Protein AF-A0A968A2Z1-F1 (afdb_monomer)

Sequence (159 aa):
GLEYVRMDGEATGFSGGLYPGGSNEPPQKHLNTGLDLAQHIIPLDRDGNPDPQNGQIGLLSLGMSNTAIEFGAFTQLAMEDPQVNSQILFINGALSGATSDRWLNPDSEAWSRLANTVGPSGLQVQVAWVKLTQVQGGDFPQKAQSLQADLVTIVQHLK

Mean predicted aligned error: 3.93 Å

Structure (mmCIF, N/CA/C/O backbone):
data_AF-A0A968A2Z1-F1
#
_entry.id   AF-A0A968A2Z1-F1
#
loop_
_atom_site.group_PDB
_atom_site.id
_atom_site.type_symbol
_atom_site.label_atom_id
_atom_site.label_alt_id
_atom_site.label_comp_id
_atom_site.label_asym_id
_atom_site.label_entity_id
_atom_site.label_seq_id
_atom_site.pdbx_PDB_ins_code
_atom_site.Cartn_x
_atom_site.Cartn_y
_atom_site.Cartn_z
_atom_site.occupancy
_atom_site.B_iso_or_equiv
_atom_site.auth_seq_id
_atom_site.auth_comp_id
_atom_site.auth_asym_id
_atom_site.auth_atom_id
_atom_site.pdbx_PDB_model_num
ATOM 1 N N . GLY A 1 1 ? -4.654 9.131 -26.107 1.00 61.53 1 GLY A N 1
ATOM 2 C CA . GLY A 1 1 ? -3.514 10.064 -25.969 1.00 61.53 1 GLY A CA 1
ATOM 3 C C . GLY A 1 1 ? -2.594 9.964 -27.172 1.00 61.53 1 GLY A C 1
ATOM 4 O O . GLY A 1 1 ? -2.821 9.101 -28.008 1.00 61.53 1 GLY A O 1
ATOM 5 N N . LEU A 1 2 ? -1.578 10.829 -27.267 1.00 77.19 2 LEU A N 1
ATOM 6 C CA . LEU A 1 2 ? -0.454 10.598 -28.184 1.00 77.19 2 LEU A CA 1
ATOM 7 C C . LEU A 1 2 ? 0.314 9.345 -27.737 1.00 77.19 2 LEU A C 1
ATOM 9 O O . LEU A 1 2 ? 0.336 9.019 -26.544 1.00 77.19 2 LEU A O 1
ATOM 13 N N . GLU A 1 3 ? 0.913 8.643 -28.695 1.00 86.12 3 GLU A N 1
ATOM 14 C CA . GLU A 1 3 ? 1.823 7.541 -28.403 1.00 86.12 3 GLU A CA 1
ATOM 15 C C . GLU A 1 3 ? 3.008 8.049 -27.571 1.00 86.12 3 GLU A C 1
ATOM 17 O O . GLU A 1 3 ? 3.556 9.123 -27.830 1.00 86.12 3 GLU A O 1
ATOM 22 N N . TYR A 1 4 ? 3.399 7.277 -26.560 1.00 84.56 4 TYR A N 1
ATOM 23 C CA . TYR A 1 4 ? 4.642 7.501 -25.847 1.00 84.56 4 TYR A CA 1
ATOM 24 C C . TYR A 1 4 ? 5.806 7.055 -26.735 1.00 84.56 4 TYR A C 1
ATOM 26 O O . TYR A 1 4 ? 5.925 5.879 -27.080 1.00 84.56 4 TYR A O 1
ATOM 34 N N . VAL A 1 5 ? 6.663 8.003 -27.095 1.00 87.19 5 VAL A N 1
ATOM 35 C CA . VAL A 1 5 ? 7.902 7.757 -27.836 1.00 87.19 5 VAL A CA 1
ATOM 36 C C . VAL A 1 5 ? 9.054 7.852 -26.845 1.00 87.19 5 VAL A C 1
ATOM 38 O O . VAL A 1 5 ? 9.114 8.790 -26.042 1.00 87.19 5 VAL A O 1
ATOM 41 N N . ARG A 1 6 ? 9.956 6.869 -26.871 1.00 86.25 6 ARG A N 1
ATOM 42 C CA . ARG A 1 6 ? 11.158 6.881 -26.034 1.00 86.25 6 ARG A CA 1
ATOM 43 C C . ARG A 1 6 ? 12.061 8.064 -26.389 1.00 86.25 6 ARG A C 1
ATOM 45 O O . ARG A 1 6 ? 11.986 8.632 -27.476 1.00 86.25 6 ARG A O 1
ATOM 52 N N . MET A 1 7 ? 12.971 8.411 -25.478 1.00 86.81 7 MET A N 1
ATOM 53 C CA . MET A 1 7 ? 13.930 9.504 -25.702 1.00 86.81 7 MET A CA 1
ATOM 54 C C . MET A 1 7 ? 14.894 9.257 -26.875 1.00 86.81 7 MET A C 1
ATOM 56 O O . MET A 1 7 ? 15.438 10.215 -27.412 1.00 86.81 7 MET A O 1
ATOM 60 N N . ASP A 1 8 ? 15.092 8.006 -27.291 1.00 90.00 8 ASP A N 1
ATOM 61 C CA . ASP A 1 8 ? 15.870 7.630 -28.480 1.00 90.00 8 ASP A CA 1
ATOM 62 C C . ASP A 1 8 ? 15.052 7.636 -29.785 1.00 90.00 8 ASP A C 1
ATOM 64 O O . ASP A 1 8 ? 15.590 7.334 -30.849 1.00 90.00 8 ASP A O 1
ATOM 68 N N . GLY A 1 9 ? 13.776 8.028 -29.729 1.00 87.38 9 GLY A N 1
ATOM 69 C CA . GLY A 1 9 ? 12.897 8.148 -30.891 1.00 87.38 9 GLY A CA 1
ATOM 70 C C . GLY A 1 9 ? 12.144 6.868 -31.252 1.00 87.38 9 GLY A C 1
ATOM 71 O O . GLY A 1 9 ? 11.353 6.890 -32.195 1.00 87.38 9 GLY A O 1
ATOM 72 N N . GLU A 1 10 ? 12.339 5.770 -30.516 1.00 87.94 10 GLU A N 1
ATOM 73 C CA . GLU A 1 10 ? 11.608 4.531 -30.771 1.00 87.94 10 GLU A CA 1
ATOM 74 C C . GLU A 1 10 ? 10.156 4.610 -30.274 1.00 87.94 10 GLU A C 1
ATOM 76 O O . GLU A 1 10 ? 9.864 4.959 -29.123 1.00 87.94 10 GLU A O 1
ATOM 81 N N . ALA A 1 11 ? 9.232 4.267 -31.174 1.00 88.44 11 ALA A N 1
ATOM 82 C CA . ALA A 1 11 ? 7.812 4.103 -30.894 1.00 88.44 11 ALA A CA 1
ATOM 83 C C . ALA A 1 11 ? 7.597 2.903 -29.961 1.00 88.44 11 ALA A C 1
A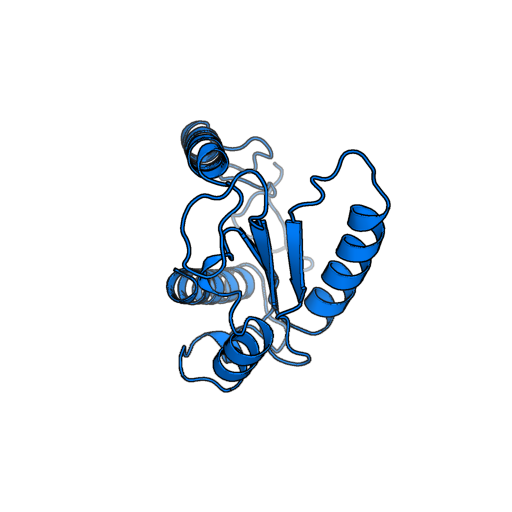TOM 85 O O . ALA A 1 11 ? 8.200 1.845 -30.144 1.00 88.44 11 ALA A O 1
ATOM 86 N N . THR A 1 12 ? 6.741 3.055 -28.953 1.00 88.00 12 THR A N 1
ATOM 87 C CA . THR A 1 12 ? 6.559 2.011 -27.933 1.00 88.00 12 THR A CA 1
ATOM 88 C C . THR A 1 12 ? 5.314 1.162 -28.154 1.00 88.00 12 THR A C 1
ATOM 90 O O . THR A 1 12 ? 5.203 0.079 -27.585 1.00 88.00 12 THR A O 1
ATOM 93 N N . GLY A 1 13 ? 4.366 1.638 -28.963 1.00 88.12 13 GLY A N 1
ATOM 94 C CA . GLY A 1 13 ? 3.037 1.059 -29.129 1.00 88.12 13 GLY A CA 1
ATOM 95 C C . GLY A 1 13 ? 2.077 1.366 -27.975 1.00 88.12 13 GLY A C 1
ATOM 96 O O . GLY A 1 13 ? 0.932 0.915 -28.002 1.00 88.12 13 GLY A O 1
ATOM 97 N N . PHE A 1 14 ? 2.501 2.135 -26.965 1.00 87.75 14 PHE A N 1
ATOM 98 C CA . PHE A 1 14 ? 1.670 2.497 -25.817 1.00 87.75 14 PHE A CA 1
ATOM 99 C C . PHE A 1 14 ? 1.268 3.965 -25.878 1.00 87.75 14 PHE A C 1
ATOM 101 O O . PHE A 1 14 ? 2.083 4.849 -26.118 1.00 87.75 14 PHE A O 1
ATOM 108 N N . SER A 1 15 ? -0.005 4.239 -25.610 1.00 88.88 15 SER A N 1
ATOM 109 C CA . SER A 1 15 ? -0.499 5.600 -25.395 1.00 88.88 15 SER A CA 1
ATOM 110 C C . SER A 1 15 ? -0.536 5.907 -23.904 1.00 88.88 15 SER A C 1
ATOM 112 O O . SER A 1 15 ? -0.959 5.064 -23.114 1.00 88.88 15 SER A O 1
ATOM 114 N N . GLY A 1 16 ? -0.138 7.121 -23.523 1.00 86.31 16 GLY A N 1
ATOM 115 C CA . GLY A 1 16 ? -0.274 7.581 -22.140 1.00 86.31 16 GLY A CA 1
ATOM 116 C C . GLY A 1 16 ? -1.740 7.685 -21.702 1.00 86.31 16 GLY A C 1
ATOM 117 O O . GLY A 1 16 ? -2.626 7.890 -22.533 1.00 86.31 16 GLY A O 1
ATOM 118 N N . GLY A 1 17 ? -1.974 7.565 -20.397 1.00 89.94 17 GLY A N 1
ATOM 119 C CA . GLY A 1 17 ? -3.287 7.583 -19.749 1.00 89.94 17 GLY A CA 1
ATOM 120 C C . GLY A 1 17 ? -3.314 6.618 -18.562 1.00 89.94 17 GLY A C 1
ATOM 121 O O . GLY A 1 17 ? -2.486 5.711 -18.492 1.00 89.94 17 GLY A O 1
ATOM 122 N N . LEU A 1 18 ? -4.241 6.812 -17.624 1.00 90.50 18 LEU A N 1
ATOM 123 C CA . LEU A 1 18 ? -4.400 5.924 -16.461 1.00 90.50 18 LEU A CA 1
ATOM 124 C C . LEU A 1 18 ? -5.092 4.593 -16.807 1.00 90.50 18 LEU A C 1
ATOM 126 O O . LEU A 1 18 ? -4.959 3.619 -16.069 1.00 90.50 18 LEU A O 1
ATOM 130 N N . TYR A 1 19 ? -5.813 4.540 -17.930 1.00 91.62 19 TYR A N 1
ATOM 131 C CA . TYR A 1 19 ? -6.639 3.404 -18.341 1.00 91.62 19 TYR A CA 1
ATOM 132 C C . TYR A 1 19 ? -6.421 3.022 -19.819 1.00 91.62 19 TYR A C 1
ATOM 134 O O . TYR A 1 19 ? -5.887 3.822 -20.600 1.00 91.62 19 TYR A O 1
ATOM 142 N N . PRO A 1 20 ? -6.846 1.807 -20.243 1.00 89.31 20 PRO A N 1
ATOM 143 C CA . PRO A 1 20 ? -6.686 1.337 -21.620 1.00 89.31 20 PRO A CA 1
ATOM 144 C C . PRO A 1 20 ? -7.203 2.323 -22.677 1.00 89.31 20 PRO A C 1
ATOM 146 O O . PRO A 1 20 ? -8.181 3.035 -22.461 1.00 89.31 20 PRO A O 1
ATOM 149 N N . GLY A 1 21 ? -6.540 2.357 -23.837 1.00 87.50 21 GLY A N 1
ATOM 150 C CA . GLY A 1 21 ? -6.841 3.316 -24.911 1.00 87.50 21 GLY A CA 1
ATOM 151 C C . GLY A 1 21 ? -6.291 4.729 -24.668 1.00 87.50 21 GLY A C 1
ATOM 152 O O . GLY A 1 21 ? -6.581 5.649 -25.432 1.00 87.50 21 GLY A O 1
ATOM 153 N N . GLY A 1 22 ? -5.487 4.916 -23.618 1.00 88.81 22 GLY A N 1
ATOM 154 C CA . GLY A 1 22 ? -4.928 6.213 -23.250 1.00 88.81 22 GLY A CA 1
ATOM 155 C C . GLY A 1 22 ? -5.977 7.184 -22.706 1.00 88.81 22 GLY A C 1
ATOM 156 O O . GLY A 1 22 ? -5.937 8.377 -23.020 1.00 88.81 22 GLY A O 1
ATOM 157 N N . SER A 1 23 ? -6.940 6.639 -21.956 1.00 91.56 23 SER A N 1
ATOM 158 C CA . SER A 1 23 ? -7.983 7.371 -21.235 1.00 91.56 23 SER A CA 1
ATOM 159 C C . SER A 1 23 ? -7.509 7.720 -19.823 1.00 91.56 23 SER A C 1
ATOM 161 O O . SER A 1 23 ? -6.758 6.958 -19.215 1.00 91.56 23 SER A O 1
ATOM 163 N N . ASN A 1 24 ? -7.990 8.838 -19.279 1.00 92.88 24 ASN A N 1
ATOM 164 C CA . ASN A 1 24 ? -7.896 9.147 -17.846 1.00 92.88 24 ASN A CA 1
ATOM 165 C C . ASN A 1 24 ? -9.221 8.920 -17.106 1.00 92.88 24 ASN A C 1
ATOM 167 O O . ASN A 1 24 ? -9.251 9.005 -15.884 1.00 92.88 24 ASN A O 1
ATOM 171 N N . GLU A 1 25 ? -10.277 8.562 -17.836 1.00 95.31 25 GLU A N 1
ATOM 172 C CA . GLU A 1 25 ? -11.543 8.117 -17.266 1.00 95.31 25 GLU A CA 1
ATOM 173 C C . GLU A 1 25 ? -11.524 6.595 -17.062 1.00 95.31 25 GLU A C 1
ATOM 175 O O . GLU A 1 25 ? -11.181 5.867 -18.010 1.00 95.31 25 GLU A O 1
ATOM 180 N N . PRO A 1 26 ? -11.893 6.095 -15.866 1.00 95.19 26 PRO A N 1
ATOM 181 C CA . PRO A 1 26 ? -11.989 4.666 -15.607 1.00 95.19 26 PRO A CA 1
ATOM 182 C C . PRO A 1 26 ? -13.060 4.019 -16.492 1.00 95.19 26 PRO A C 1
ATOM 184 O O . PRO A 1 26 ? -14.164 4.553 -16.617 1.00 95.19 26 PRO A O 1
ATOM 187 N N . PRO A 1 27 ? -12.815 2.819 -17.053 1.00 97.06 27 PRO A N 1
ATOM 188 C CA . PRO A 1 27 ? -13.872 2.038 -17.679 1.00 97.06 27 PRO A CA 1
ATOM 189 C C . PRO A 1 27 ? -15.024 1.810 -16.693 1.00 97.06 27 PRO A C 1
ATOM 191 O O . PRO A 1 27 ? -14.779 1.444 -15.543 1.00 97.06 27 PRO A O 1
ATOM 194 N N . GLN A 1 28 ? -16.277 1.944 -17.142 1.00 96.81 28 GLN A N 1
ATOM 195 C CA . GLN A 1 28 ? -17.455 1.897 -16.259 1.00 96.81 28 GLN A CA 1
ATOM 196 C C . GLN A 1 28 ? -17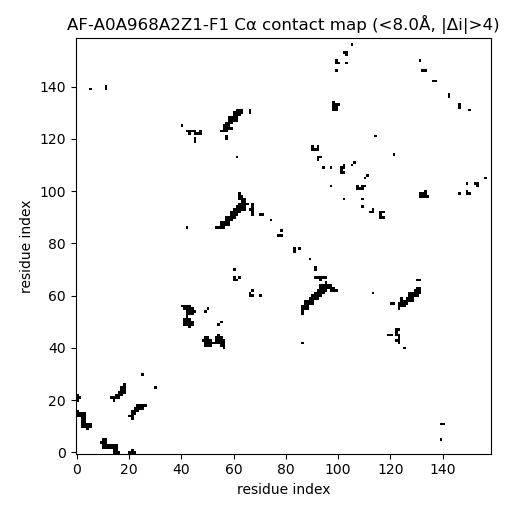.484 0.663 -15.345 1.00 96.81 28 GLN A C 1
ATOM 198 O O . GLN A 1 28 ? -17.807 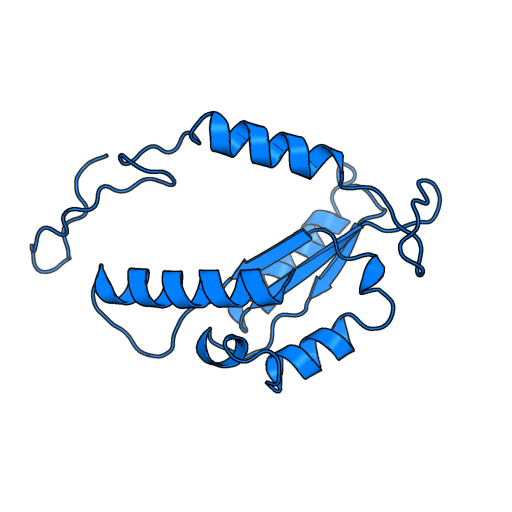0.766 -14.166 1.00 96.81 28 GLN A O 1
ATOM 203 N N . LYS A 1 29 ? -17.104 -0.510 -15.872 1.00 96.88 29 LYS A N 1
ATOM 204 C CA . LYS A 1 29 ? -17.023 -1.744 -15.080 1.00 96.88 29 LYS A CA 1
ATOM 205 C C . LYS A 1 29 ? -16.013 -1.625 -13.932 1.00 96.88 29 LYS A C 1
ATOM 207 O O . LYS A 1 29 ? -16.305 -2.079 -12.836 1.00 96.88 29 LYS A O 1
ATOM 212 N N . HIS A 1 30 ? -14.853 -1.019 -14.183 1.00 95.50 30 HIS A N 1
ATOM 213 C CA . HIS A 1 30 ? -13.814 -0.816 -13.174 1.00 95.50 30 HIS A CA 1
ATOM 214 C C . HIS A 1 30 ? -14.275 0.167 -12.091 1.00 95.50 30 HIS A C 1
ATOM 216 O O . HIS A 1 30 ? -14.147 -0.138 -10.909 1.00 95.50 30 HIS A O 1
ATOM 222 N N . LEU A 1 31 ? -14.884 1.290 -12.495 1.00 96.25 31 LEU A N 1
ATOM 223 C CA . LEU A 1 31 ? -15.461 2.265 -11.567 1.00 96.25 31 LEU A CA 1
ATOM 224 C C . LEU A 1 31 ? -16.533 1.629 -10.674 1.00 96.25 31 LEU A C 1
ATOM 226 O O . LEU A 1 31 ? -16.458 1.757 -9.457 1.00 96.25 31 LEU A O 1
ATOM 230 N N . ASN A 1 32 ? -17.487 0.902 -11.263 1.00 97.88 32 ASN A N 1
ATOM 231 C CA . ASN A 1 32 ? -18.558 0.250 -10.507 1.00 97.88 32 ASN A CA 1
ATOM 232 C C . ASN A 1 32 ? -17.996 -0.760 -9.500 1.00 97.88 32 ASN A C 1
ATOM 234 O O . ASN A 1 32 ? -18.366 -0.712 -8.337 1.00 97.88 32 ASN A O 1
ATOM 238 N N . THR A 1 33 ? -17.043 -1.608 -9.907 1.00 97.12 33 THR A N 1
ATOM 239 C CA . THR A 1 33 ? -16.392 -2.546 -8.977 1.00 97.12 33 THR A CA 1
ATOM 240 C C . THR A 1 33 ? -15.689 -1.821 -7.826 1.00 97.12 33 THR A C 1
ATOM 242 O O . THR A 1 33 ? -15.772 -2.272 -6.688 1.00 97.12 33 THR A O 1
ATOM 245 N N . GLY A 1 34 ? -15.020 -0.695 -8.095 1.00 95.25 34 GLY A N 1
ATOM 246 C CA . GLY A 1 34 ? -14.396 0.117 -7.048 1.00 95.25 34 GLY A CA 1
ATOM 247 C C . GLY A 1 34 ? -15.414 0.711 -6.071 1.00 95.25 34 GLY A C 1
ATOM 248 O O . GLY A 1 34 ? -15.210 0.637 -4.862 1.00 95.25 34 GLY A O 1
ATOM 249 N N . LEU A 1 35 ? -16.525 1.249 -6.581 1.00 97.31 35 LEU A N 1
ATOM 250 C CA . LEU A 1 35 ? -17.610 1.799 -5.762 1.00 97.31 35 LEU A CA 1
ATOM 251 C C . LEU A 1 35 ? -18.306 0.720 -4.923 1.00 97.31 35 LEU A C 1
ATOM 253 O O . LEU A 1 35 ? -18.591 0.962 -3.753 1.00 97.31 35 LEU A O 1
ATOM 257 N N . ASP A 1 36 ? -18.535 -0.465 -5.489 1.00 97.50 36 ASP A N 1
ATOM 258 C CA . ASP A 1 36 ? -19.127 -1.598 -4.774 1.00 97.50 36 ASP A CA 1
ATOM 259 C C . ASP A 1 36 ? -18.211 -2.055 -3.628 1.00 97.50 36 ASP A C 1
ATOM 261 O O . ASP A 1 36 ? -18.669 -2.243 -2.503 1.00 97.50 36 ASP A O 1
ATOM 265 N N . LEU A 1 37 ? -16.899 -2.178 -3.867 1.00 95.75 37 LEU A N 1
ATOM 266 C CA . LEU A 1 37 ? -15.929 -2.512 -2.816 1.00 95.75 37 LEU A CA 1
ATOM 267 C C . LEU A 1 37 ? -15.863 -1.428 -1.732 1.00 95.75 37 LEU A C 1
ATOM 269 O O . LEU A 1 37 ? -15.827 -1.756 -0.549 1.00 95.75 37 LEU A O 1
ATOM 273 N N . ALA A 1 38 ? -15.904 -0.149 -2.115 1.00 96.00 38 ALA A N 1
ATOM 274 C CA . ALA A 1 38 ? -15.845 0.965 -1.171 1.00 96.00 38 ALA A CA 1
ATOM 275 C C . ALA A 1 38 ? -17.012 0.965 -0.166 1.00 96.00 38 ALA A C 1
ATOM 277 O O . ALA A 1 38 ? -16.823 1.360 0.981 1.00 96.00 38 ALA A O 1
ATOM 278 N N . GLN A 1 39 ? -18.194 0.475 -0.556 1.00 95.94 39 GLN A N 1
ATOM 279 C CA . GLN A 1 39 ? -19.353 0.357 0.342 1.00 95.94 39 GLN A CA 1
ATOM 280 C C . GLN A 1 39 ? -19.159 -0.667 1.470 1.00 95.94 39 GLN A C 1
ATOM 282 O O . GLN A 1 39 ? -19.888 -0.622 2.459 1.00 95.94 39 GLN A O 1
ATOM 287 N N . HIS A 1 40 ? -18.193 -1.579 1.338 1.00 95.81 40 HIS A N 1
ATOM 288 C CA . HIS A 1 40 ? -17.891 -2.589 2.354 1.00 95.81 40 HIS A CA 1
ATOM 289 C C . HIS A 1 40 ? -16.848 -2.116 3.374 1.00 95.81 40 HIS A C 1
ATOM 291 O O . HIS A 1 40 ? -16.589 -2.830 4.338 1.00 95.81 40 HIS A O 1
ATOM 297 N N . ILE A 1 41 ? -16.256 -0.931 3.182 1.00 97.62 41 ILE A N 1
ATOM 298 C CA . ILE A 1 41 ? -15.274 -0.369 4.109 1.00 97.62 41 ILE A CA 1
ATOM 299 C C . ILE A 1 41 ? -16.014 0.207 5.315 1.00 97.62 41 ILE A C 1
ATOM 301 O O . ILE A 1 41 ? -16.668 1.247 5.221 1.00 97.62 41 ILE A O 1
ATOM 305 N N . ILE A 1 42 ? -15.897 -0.467 6.456 1.00 97.75 42 ILE A N 1
ATOM 306 C CA . ILE A 1 42 ? -16.577 -0.100 7.703 1.00 97.75 42 ILE A CA 1
ATOM 307 C C . ILE A 1 42 ? -15.637 -0.259 8.900 1.00 97.75 42 ILE A C 1
ATOM 309 O O . ILE A 1 42 ? -14.698 -1.046 8.840 1.00 97.75 42 ILE A O 1
ATOM 313 N N . PRO A 1 43 ? -15.851 0.454 10.013 1.00 98.38 43 PRO A N 1
ATOM 314 C CA . PRO A 1 43 ? -15.036 0.250 11.203 1.00 98.38 43 PRO A CA 1
ATOM 315 C C . PRO A 1 43 ? -15.209 -1.167 11.775 1.00 98.38 43 PRO A C 1
ATOM 317 O O . PRO A 1 43 ? -16.336 -1.636 11.955 1.00 98.38 43 PRO A O 1
ATOM 320 N N . LEU A 1 44 ? -14.089 -1.834 12.068 1.00 98.50 44 LEU A N 1
ATOM 321 C CA . LEU A 1 44 ? -14.038 -3.185 12.634 1.00 98.50 44 LEU A CA 1
ATOM 322 C C . LEU A 1 44 ? -13.399 -3.174 14.026 1.00 98.50 44 LEU A C 1
ATOM 324 O O . LEU A 1 44 ? -12.466 -2.405 14.284 1.00 98.50 44 LEU A O 1
ATOM 328 N N . ASP A 1 45 ? -13.872 -4.034 14.921 1.00 97.19 45 ASP A N 1
ATOM 329 C CA . ASP A 1 45 ? -13.203 -4.325 16.187 1.00 97.19 45 ASP A CA 1
ATOM 330 C C . ASP A 1 45 ? -11.928 -5.173 15.976 1.00 97.19 45 ASP A C 1
ATOM 332 O O . ASP A 1 45 ? -11.540 -5.501 14.853 1.00 97.19 45 ASP A O 1
ATOM 336 N N . ARG A 1 46 ? -11.234 -5.520 17.067 1.00 95.06 46 ARG A N 1
ATOM 337 C CA . ARG A 1 46 ? -9.988 -6.308 17.000 1.00 95.06 46 ARG A CA 1
ATOM 338 C C . ARG A 1 46 ? -10.189 -7.756 16.551 1.00 95.06 46 ARG A C 1
ATOM 340 O O . ARG A 1 46 ? -9.221 -8.377 16.126 1.00 95.06 46 ARG A O 1
ATOM 347 N N . ASP A 1 47 ? -11.411 -8.266 16.637 1.00 96.00 47 ASP A N 1
ATOM 348 C CA . ASP A 1 47 ? -11.777 -9.614 16.211 1.00 96.00 47 ASP A CA 1
ATOM 349 C C . ASP A 1 47 ? -12.296 -9.623 14.757 1.00 96.00 47 ASP A C 1
ATOM 351 O O . ASP A 1 47 ? -12.653 -10.677 14.230 1.00 96.00 47 ASP A O 1
ATOM 355 N N . GLY A 1 48 ? -12.307 -8.462 14.084 1.00 96.00 48 GLY A N 1
ATOM 356 C CA . GLY A 1 48 ? -12.756 -8.299 12.701 1.00 96.00 48 GLY A CA 1
ATOM 357 C C . GLY A 1 48 ? -14.272 -8.166 12.549 1.00 96.00 48 GLY A C 1
ATOM 358 O O . GLY A 1 48 ? -14.777 -8.242 11.428 1.00 96.00 48 GLY A O 1
ATOM 359 N N . ASN A 1 49 ? -15.018 -7.972 13.641 1.00 97.69 49 ASN A N 1
ATOM 360 C CA . ASN A 1 49 ? -16.463 -7.770 13.571 1.00 97.69 49 ASN A CA 1
ATOM 361 C C . ASN A 1 49 ? -16.797 -6.289 13.347 1.00 97.69 49 ASN A C 1
ATOM 363 O O . ASN A 1 49 ? -16.087 -5.419 13.852 1.00 97.69 49 ASN A O 1
ATOM 367 N N . PRO A 1 50 ? -17.901 -5.969 12.649 1.00 98.25 50 PRO A N 1
ATOM 368 C CA . PRO A 1 50 ? -18.375 -4.594 12.521 1.00 98.25 50 PRO A CA 1
ATOM 369 C C . PRO A 1 50 ? -18.619 -3.925 13.881 1.00 98.25 50 PRO A C 1
ATOM 371 O O . PRO A 1 50 ? -19.476 -4.367 14.645 1.00 98.25 50 PRO A O 1
ATOM 374 N N . ASP A 1 51 ? -17.934 -2.812 14.141 1.00 98.00 51 ASP A N 1
ATOM 375 C CA . ASP A 1 51 ? -18.183 -1.945 15.298 1.00 98.00 51 ASP A CA 1
ATOM 376 C C . ASP A 1 51 ? -18.174 -0.476 14.852 1.00 98.00 51 ASP A C 1
ATOM 378 O O . ASP A 1 51 ? -17.145 0.197 14.925 1.00 98.00 51 ASP A O 1
ATOM 382 N N . PRO A 1 52 ? -19.325 0.062 14.411 1.00 97.00 52 PRO A N 1
ATOM 383 C CA . PRO A 1 52 ? -19.416 1.448 13.964 1.00 97.00 52 PRO A CA 1
ATOM 384 C C . PRO A 1 52 ? -19.054 2.485 15.036 1.00 97.00 52 PRO A C 1
ATOM 386 O O . PRO A 1 52 ? -18.763 3.622 14.682 1.00 97.00 52 PRO A O 1
ATOM 389 N N . GLN A 1 53 ? -19.092 2.135 16.327 1.00 96.81 53 GLN A N 1
ATOM 390 C CA . GLN A 1 53 ? -18.886 3.092 17.418 1.00 96.81 53 GLN A CA 1
ATOM 391 C C . GLN A 1 53 ? -17.428 3.151 17.871 1.00 96.81 53 GLN A C 1
ATOM 393 O O . GLN A 1 53 ? -16.911 4.246 18.082 1.00 96.81 53 GLN A O 1
ATOM 398 N N . ASN A 1 54 ? -16.768 1.997 18.018 1.00 96.81 54 ASN A N 1
ATOM 399 C CA . ASN A 1 54 ? -15.410 1.919 18.579 1.00 96.81 54 ASN A CA 1
ATOM 400 C C . ASN A 1 54 ? -14.403 1.211 17.666 1.00 96.81 54 ASN A C 1
ATOM 402 O O . ASN A 1 54 ? -13.216 1.150 17.995 1.00 96.81 54 ASN A O 1
ATOM 406 N N . GLY A 1 55 ? -14.854 0.683 16.529 1.00 97.88 55 GLY A N 1
ATOM 407 C CA . GLY A 1 55 ? -14.003 0.020 15.555 1.00 97.88 55 GLY A CA 1
ATOM 408 C C . GLY A 1 55 ? -13.086 0.985 14.808 1.00 97.88 55 GLY A C 1
ATOM 409 O O . GLY A 1 55 ? -13.198 2.211 14.914 1.00 97.88 55 GLY A O 1
ATOM 410 N N . GLN A 1 56 ? -12.184 0.409 14.016 1.00 98.31 56 GLN A N 1
ATOM 411 C CA . GLN A 1 56 ? -11.234 1.135 13.180 1.00 98.31 56 GLN A CA 1
ATOM 412 C C . GLN A 1 56 ? -11.240 0.626 11.739 1.00 98.31 56 GLN A C 1
ATOM 414 O O . GLN A 1 56 ? -11.573 -0.526 11.467 1.00 98.31 56 GLN A O 1
ATOM 419 N N . ILE A 1 57 ? -10.837 1.498 10.819 1.00 98.44 57 ILE A N 1
ATOM 420 C CA . ILE A 1 57 ? -10.612 1.187 9.407 1.00 98.44 57 ILE A CA 1
ATOM 421 C C . ILE A 1 57 ? -9.104 1.223 9.170 1.00 98.44 57 ILE A C 1
ATOM 423 O O . ILE A 1 57 ? -8.504 2.296 9.125 1.00 98.44 57 ILE A O 1
ATOM 427 N N . GLY A 1 58 ? -8.472 0.061 9.044 1.00 97.94 58 GLY A N 1
ATOM 428 C CA . GLY A 1 58 ? -7.039 -0.028 8.791 1.00 97.94 58 GLY A CA 1
ATOM 429 C C . GLY A 1 58 ? -6.692 0.339 7.347 1.00 97.94 58 GLY A C 1
ATOM 430 O O . GLY A 1 58 ? -7.139 -0.325 6.406 1.00 97.94 58 GLY A O 1
ATOM 431 N N . LEU A 1 59 ? -5.853 1.366 7.191 1.00 98.19 59 LEU A N 1
ATOM 432 C CA . LEU A 1 59 ? -5.198 1.746 5.941 1.00 98.19 59 LEU A CA 1
ATOM 433 C C . LEU A 1 59 ? -3.700 1.444 6.051 1.00 98.19 59 LEU A C 1
ATOM 435 O O . LEU A 1 59 ? -2.968 2.116 6.778 1.00 98.19 59 LEU A O 1
ATOM 439 N N . LEU A 1 60 ? -3.250 0.435 5.314 1.00 98.31 60 LEU A N 1
ATOM 440 C CA . LEU A 1 60 ? -1.880 -0.068 5.337 1.00 98.31 60 LEU A CA 1
ATOM 441 C C . LEU A 1 60 ? -1.063 0.482 4.167 1.00 98.31 60 LEU A C 1
ATOM 443 O O . LEU A 1 60 ? -1.539 0.475 3.038 1.00 98.31 60 LEU A O 1
ATOM 447 N N . SER A 1 61 ? 0.189 0.876 4.387 1.00 98.31 61 SER A N 1
ATOM 448 C CA . SER A 1 61 ? 1.157 1.059 3.300 1.00 98.31 61 SER A CA 1
ATOM 449 C C . SER A 1 61 ? 2.043 -0.176 3.114 1.00 98.31 61 SER A C 1
ATOM 451 O O . SER A 1 61 ? 2.468 -0.803 4.083 1.00 98.31 61 SER A O 1
ATOM 453 N N . LEU A 1 62 ? 2.358 -0.507 1.861 1.00 97.94 62 LEU A N 1
ATOM 454 C CA . LEU A 1 62 ? 3.335 -1.527 1.481 1.00 97.94 62 LEU A CA 1
ATOM 455 C C . LEU A 1 62 ? 4.240 -0.954 0.394 1.00 97.94 62 LEU A C 1
ATOM 457 O O . LEU A 1 62 ? 3.777 -0.499 -0.656 1.00 97.94 62 LEU A O 1
ATOM 461 N N . GLY A 1 63 ? 5.546 -0.978 0.639 1.00 97.38 63 GLY A N 1
ATOM 462 C CA . GLY A 1 63 ? 6.503 -0.415 -0.299 1.00 97.38 63 GLY A CA 1
ATOM 463 C C . GLY A 1 63 ? 7.907 -0.279 0.260 1.00 97.38 63 GLY A C 1
ATOM 464 O O . GL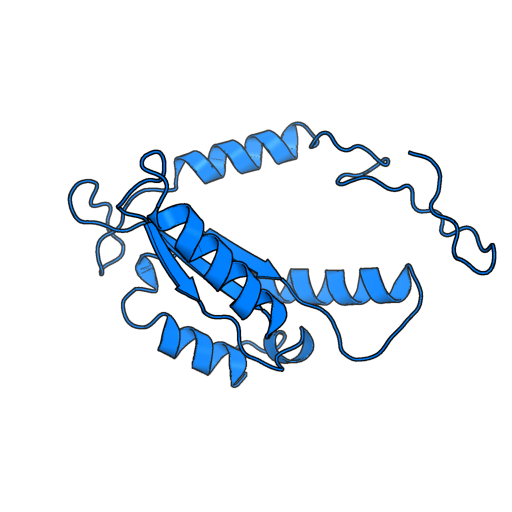Y A 1 63 ? 8.265 -0.924 1.245 1.00 97.38 63 GLY A O 1
ATOM 465 N N . MET A 1 64 ? 8.689 0.598 -0.371 1.00 96.06 64 MET A N 1
ATOM 466 C CA . MET A 1 64 ? 10.059 0.923 0.038 1.00 96.06 64 MET A CA 1
ATOM 467 C C . MET A 1 64 ? 10.155 2.274 0.774 1.00 96.06 64 MET A C 1
ATOM 469 O O . MET A 1 64 ? 9.148 2.860 1.164 1.00 96.06 64 MET A O 1
ATOM 473 N N . SER A 1 65 ? 11.368 2.814 0.942 1.00 95.12 65 SER A N 1
ATOM 474 C CA . SER A 1 65 ? 11.619 4.063 1.683 1.00 95.12 65 SER A CA 1
ATOM 475 C C . SER A 1 65 ? 10.806 5.265 1.184 1.00 95.12 65 SER A C 1
ATOM 477 O O . SER A 1 65 ? 10.284 6.016 2.000 1.00 95.12 65 SER A O 1
ATOM 479 N N . ASN A 1 66 ? 10.644 5.442 -0.133 1.00 95.19 66 ASN A N 1
ATOM 480 C CA . ASN A 1 66 ? 9.809 6.522 -0.676 1.00 95.19 66 ASN A CA 1
ATOM 481 C C . ASN A 1 66 ? 8.337 6.389 -0.253 1.00 95.19 66 ASN A C 1
ATOM 483 O O . ASN A 1 66 ? 7.694 7.381 0.057 1.00 95.19 66 ASN A O 1
ATOM 487 N N . THR A 1 67 ? 7.835 5.160 -0.162 1.00 98.00 67 THR A N 1
ATOM 488 C CA . THR A 1 67 ? 6.463 4.855 0.240 1.00 98.00 67 THR A CA 1
ATOM 489 C C . THR A 1 67 ? 6.288 5.145 1.718 1.00 98.00 67 THR A C 1
ATOM 491 O O . THR A 1 67 ? 5.310 5.775 2.096 1.00 98.00 67 THR A O 1
ATOM 494 N N . ALA A 1 68 ? 7.274 4.775 2.542 1.00 97.56 68 ALA A N 1
ATOM 495 C CA . ALA A 1 68 ? 7.270 5.100 3.962 1.00 97.56 68 ALA A CA 1
ATOM 496 C C . ALA A 1 68 ? 7.232 6.617 4.205 1.00 97.56 68 ALA A C 1
ATOM 498 O O . ALA A 1 68 ? 6.452 7.080 5.036 1.00 97.56 68 ALA A O 1
ATOM 499 N N . ILE A 1 69 ? 8.051 7.382 3.474 1.00 97.75 69 ILE A N 1
ATOM 500 C CA . ILE A 1 69 ? 8.138 8.844 3.603 1.00 97.75 69 ILE A CA 1
ATOM 501 C C . ILE A 1 69 ? 6.837 9.508 3.143 1.00 97.75 69 ILE A C 1
ATOM 503 O O . ILE A 1 69 ? 6.263 10.312 3.875 1.00 97.75 69 ILE A O 1
ATOM 507 N N . GLU A 1 70 ? 6.353 9.158 1.952 1.00 98.19 70 GLU A N 1
ATOM 508 C CA . GLU A 1 70 ? 5.138 9.745 1.379 1.00 98.19 70 GLU A CA 1
ATOM 509 C C . GLU A 1 70 ? 3.898 9.405 2.204 1.00 98.19 70 GLU A C 1
ATOM 511 O O . GLU A 1 70 ? 3.099 10.290 2.498 1.00 98.19 70 GLU A O 1
ATOM 516 N N . PHE A 1 71 ? 3.762 8.151 2.643 1.00 98.44 71 PHE A N 1
ATOM 517 C CA . PHE A 1 71 ? 2.650 7.734 3.492 1.00 98.44 71 PHE A CA 1
ATOM 518 C C . PHE A 1 71 ? 2.694 8.410 4.868 1.00 98.44 71 PHE A C 1
ATOM 520 O O . PHE A 1 71 ? 1.651 8.765 5.414 1.00 98.44 71 PHE A O 1
ATOM 527 N N . GLY A 1 72 ? 3.892 8.638 5.416 1.00 98.19 72 GLY A N 1
ATOM 528 C CA . GLY A 1 72 ? 4.071 9.403 6.649 1.00 98.19 72 GLY A CA 1
ATOM 529 C C . GLY A 1 72 ? 3.583 10.847 6.515 1.00 98.19 72 GLY A C 1
ATOM 530 O O . GLY A 1 72 ? 2.806 11.307 7.349 1.00 98.19 72 GLY A O 1
ATOM 531 N N . ALA A 1 73 ? 3.971 11.538 5.439 1.00 98.44 73 ALA A N 1
ATOM 532 C CA . ALA A 1 73 ? 3.501 12.895 5.157 1.00 98.44 73 ALA A CA 1
ATOM 533 C C . ALA A 1 73 ? 1.982 12.941 4.912 1.00 98.44 73 ALA A C 1
ATOM 535 O O . ALA A 1 73 ? 1.293 13.802 5.453 1.00 98.44 73 ALA A O 1
ATOM 536 N N . PHE A 1 74 ? 1.446 11.982 4.150 1.00 98.25 74 PHE A N 1
ATOM 537 C CA . PHE A 1 74 ? 0.006 11.843 3.934 1.00 98.25 74 PHE A CA 1
ATOM 538 C C . PHE A 1 74 ? -0.754 11.657 5.252 1.00 98.25 74 PHE A C 1
ATOM 540 O O . PHE A 1 74 ? -1.752 12.331 5.475 1.00 98.25 74 PHE A O 1
ATOM 547 N N . THR A 1 75 ? -0.257 10.794 6.141 1.00 98.25 75 THR A N 1
ATOM 548 C CA . THR A 1 75 ? -0.871 10.545 7.453 1.00 98.25 75 THR A CA 1
ATOM 549 C C . THR A 1 75 ? -0.933 11.824 8.289 1.00 98.25 75 THR A C 1
ATOM 551 O O . THR A 1 75 ? -1.973 12.113 8.868 1.00 98.25 75 THR A O 1
ATOM 554 N N . GLN A 1 76 ? 0.143 12.621 8.318 1.00 97.88 76 GLN A N 1
ATOM 555 C CA . GLN A 1 76 ? 0.160 13.8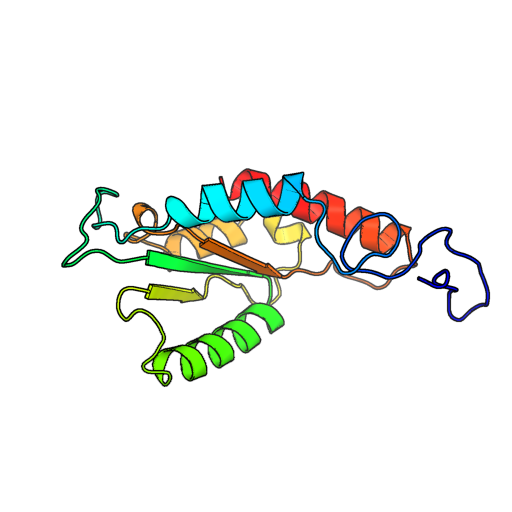97 9.047 1.00 97.88 76 GLN A CA 1
ATOM 556 C C . GLN A 1 76 ? -0.917 14.856 8.533 1.00 97.88 76 GLN A C 1
ATOM 558 O O . GLN A 1 76 ? -1.717 15.351 9.319 1.00 97.88 76 GLN A O 1
ATOM 563 N N . LEU A 1 77 ? -0.984 15.049 7.214 1.00 98.06 77 LEU A N 1
ATOM 564 C CA . LEU A 1 77 ? -1.980 15.926 6.594 1.00 98.06 77 LEU A CA 1
ATOM 565 C C . LEU A 1 77 ? -3.411 15.417 6.814 1.00 98.06 77 LEU A C 1
ATOM 567 O O . LEU A 1 77 ? -4.304 16.201 7.116 1.00 98.06 77 LEU A O 1
ATOM 571 N N . ALA A 1 78 ? -3.630 14.106 6.695 1.00 97.50 78 ALA A N 1
ATOM 572 C CA . ALA A 1 78 ? -4.946 13.502 6.875 1.00 97.50 78 ALA A CA 1
ATOM 573 C C . ALA A 1 78 ? -5.444 13.607 8.324 1.00 97.50 78 ALA A C 1
ATOM 575 O O . ALA A 1 78 ? -6.631 13.811 8.545 1.00 97.50 78 ALA A O 1
ATOM 576 N N . MET A 1 79 ? -4.552 13.494 9.313 1.00 95.88 79 MET A N 1
ATOM 577 C CA . MET A 1 79 ? -4.911 13.649 10.727 1.00 95.88 79 MET A CA 1
ATOM 578 C C . MET A 1 79 ? -5.252 15.097 11.112 1.00 95.88 79 MET A C 1
ATOM 580 O O . MET A 1 79 ? -5.919 15.310 12.124 1.00 95.88 79 MET A O 1
ATOM 584 N N . GLU A 1 80 ? -4.799 16.082 10.336 1.00 96.69 80 GLU A N 1
ATOM 585 C CA . GLU A 1 80 ? -5.112 17.503 10.539 1.00 96.69 80 GLU A CA 1
ATOM 586 C C . GLU A 1 80 ? -6.422 17.933 9.858 1.00 96.69 80 GLU A C 1
ATOM 588 O O . GLU A 1 80 ? -6.977 18.979 10.203 1.00 96.69 80 GLU A O 1
ATOM 593 N N . ASP A 1 81 ? -6.939 17.142 8.914 1.00 97.69 81 ASP A N 1
ATOM 594 C CA . ASP A 1 81 ? -8.158 17.456 8.173 1.00 97.69 81 ASP A CA 1
ATOM 595 C C . ASP A 1 81 ? -9.415 16.952 8.916 1.00 97.69 81 ASP A C 1
ATOM 597 O O . ASP A 1 81 ? -9.639 15.742 9.011 1.00 97.69 81 ASP A O 1
ATOM 601 N N . PRO A 1 82 ? -10.298 17.847 9.405 1.00 96.56 82 PRO A N 1
ATOM 602 C CA . PRO A 1 82 ? -11.516 17.452 10.112 1.00 96.56 82 PRO A CA 1
ATOM 603 C C . PRO A 1 82 ? -12.549 16.732 9.228 1.00 96.56 82 PRO A C 1
ATOM 605 O O . PRO A 1 82 ? -13.543 16.232 9.754 1.00 96.56 82 PRO A O 1
ATOM 608 N N . GLN A 1 83 ? -12.367 16.700 7.903 1.00 97.19 83 GLN A N 1
ATOM 609 C CA . GLN A 1 83 ? -13.217 15.936 6.986 1.00 97.19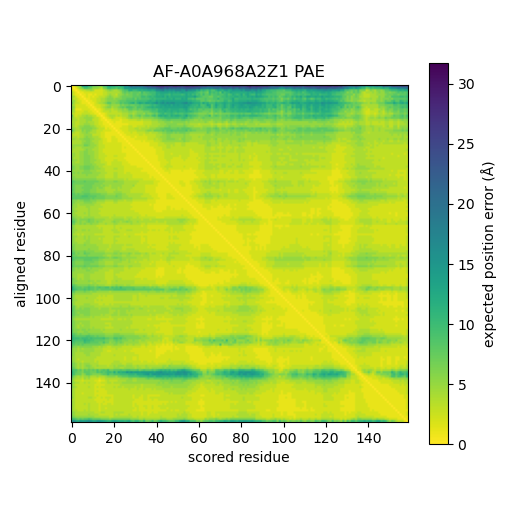 83 GLN A CA 1
ATOM 610 C C . GLN A 1 83 ? -12.841 14.450 6.927 1.00 97.19 83 GLN A C 1
ATOM 612 O O . GLN A 1 83 ? -13.632 13.636 6.443 1.00 97.19 83 GLN A O 1
ATOM 617 N N . VAL A 1 84 ? -11.655 14.077 7.415 1.00 96.44 84 VAL A N 1
ATOM 618 C CA . VAL A 1 84 ? -11.202 12.686 7.450 1.00 96.44 84 VAL A CA 1
ATOM 619 C C . VAL A 1 84 ? -11.866 11.951 8.613 1.00 96.44 84 VAL A C 1
ATOM 621 O O . VAL A 1 84 ? -11.966 12.454 9.731 1.00 96.44 84 VAL A O 1
ATOM 624 N N . ASN A 1 85 ? -12.329 10.727 8.353 1.00 95.56 85 ASN A N 1
ATOM 625 C CA . ASN A 1 85 ? -12.936 9.885 9.379 1.00 95.56 85 ASN A CA 1
ATOM 626 C C . ASN A 1 85 ? -11.906 9.548 10.476 1.00 95.56 85 ASN A C 1
ATOM 628 O O . ASN A 1 85 ? -10.877 8.928 10.206 1.00 95.56 85 ASN A O 1
ATOM 632 N N . SER A 1 86 ? -12.215 9.908 11.723 1.00 96.31 86 SER A N 1
ATOM 633 C CA . SER A 1 86 ? -11.345 9.697 12.886 1.00 96.31 86 SER A CA 1
ATOM 634 C C . SER A 1 86 ? -11.144 8.226 13.273 1.00 96.31 86 SER A C 1
ATOM 636 O O . SER A 1 86 ? -10.264 7.927 14.078 1.00 96.31 86 SER A O 1
ATOM 638 N N . GLN A 1 87 ? -11.922 7.299 12.703 1.00 97.50 87 GLN A N 1
ATOM 639 C CA . GLN A 1 87 ? -11.763 5.855 12.901 1.00 97.50 87 GLN A CA 1
ATOM 640 C C . GLN A 1 87 ? -10.705 5.229 11.978 1.00 97.50 87 GLN A C 1
ATOM 642 O O . GLN A 1 87 ? -10.463 4.025 12.069 1.00 97.50 87 GLN A O 1
ATOM 647 N N . ILE A 1 88 ? -10.062 5.993 11.088 1.00 97.75 88 ILE A N 1
ATOM 648 C CA . ILE A 1 88 ? -8.984 5.455 10.249 1.00 97.75 88 ILE A CA 1
ATOM 649 C C . ILE A 1 88 ? -7.735 5.197 11.099 1.00 97.75 88 ILE A C 1
ATOM 651 O O . ILE A 1 88 ? -7.204 6.093 11.754 1.00 97.75 88 ILE A O 1
ATOM 655 N N . LEU A 1 89 ? -7.234 3.965 11.038 1.00 97.38 89 LEU A N 1
ATOM 656 C CA . LEU A 1 89 ? -5.943 3.568 11.585 1.00 97.38 89 LEU A CA 1
ATOM 657 C C . LEU A 1 89 ? -4.916 3.517 10.449 1.00 97.38 89 LEU A C 1
ATOM 659 O O . LEU A 1 89 ? -4.932 2.603 9.624 1.00 97.38 89 LEU A O 1
ATOM 663 N N . PHE A 1 90 ? -4.004 4.487 10.417 1.00 98.00 90 PHE A N 1
ATOM 664 C CA . PHE A 1 90 ? -2.905 4.521 9.451 1.00 98.00 90 PHE A CA 1
ATOM 665 C C . PHE A 1 90 ? -1.754 3.621 9.913 1.00 98.00 90 PHE A C 1
ATOM 667 O O . PHE A 1 90 ? -1.195 3.818 10.992 1.00 98.00 90 PHE A O 1
ATOM 674 N N . ILE A 1 91 ? -1.371 2.650 9.084 1.00 98.00 91 ILE A N 1
ATOM 675 C CA . ILE A 1 91 ? -0.321 1.674 9.390 1.00 98.00 91 ILE A CA 1
ATOM 676 C C . ILE A 1 91 ? 0.771 1.794 8.330 1.00 98.00 91 ILE A C 1
ATOM 678 O O . ILE A 1 91 ? 0.579 1.422 7.174 1.00 98.00 91 ILE A O 1
ATOM 682 N N . ASN A 1 92 ? 1.937 2.317 8.712 1.00 97.81 92 ASN A N 1
ATOM 683 C CA . ASN A 1 92 ? 3.065 2.435 7.793 1.00 97.81 92 ASN A CA 1
ATOM 684 C C . ASN A 1 92 ? 3.875 1.131 7.764 1.00 97.81 92 ASN A C 1
ATOM 686 O O . ASN A 1 92 ? 4.778 0.938 8.576 1.00 97.81 92 ASN A O 1
ATOM 690 N N . GLY A 1 93 ? 3.520 0.229 6.850 1.00 97.19 93 GLY A N 1
ATOM 691 C CA . GLY A 1 93 ? 4.155 -1.079 6.682 1.00 97.19 93 GLY A CA 1
ATOM 692 C C . GLY A 1 93 ? 5.307 -1.099 5.675 1.00 97.19 93 GLY A C 1
ATOM 693 O O . GLY A 1 93 ? 5.942 -2.135 5.474 1.00 97.19 93 GLY A O 1
ATOM 694 N N . ALA A 1 94 ? 5.592 0.031 5.025 1.00 97.50 94 ALA A N 1
ATOM 695 C CA . ALA A 1 94 ? 6.662 0.125 4.045 1.00 97.50 94 ALA A CA 1
ATOM 696 C C . ALA A 1 94 ? 8.051 -0.071 4.685 1.00 97.50 94 ALA A C 1
ATOM 698 O O . ALA A 1 94 ? 8.364 0.475 5.744 1.00 97.50 94 ALA A O 1
ATOM 699 N N . LEU A 1 95 ? 8.915 -0.833 4.009 1.00 96.12 95 LEU A N 1
ATOM 700 C CA . LEU A 1 95 ? 10.228 -1.241 4.503 1.00 96.12 95 LEU A CA 1
ATOM 701 C C . LEU A 1 95 ? 11.344 -0.636 3.647 1.00 96.12 95 LEU A C 1
ATOM 703 O O . LEU A 1 95 ? 11.481 -0.931 2.460 1.00 96.12 95 LEU A O 1
ATOM 707 N N . SER A 1 96 ? 12.191 0.201 4.249 1.00 91.31 96 SER A N 1
ATOM 708 C CA . SER A 1 96 ? 13.328 0.819 3.555 1.00 91.31 96 SER A CA 1
ATOM 709 C C . SER A 1 96 ? 14.212 -0.216 2.850 1.00 91.31 96 SER A C 1
ATOM 711 O O . SER A 1 96 ? 14.641 -1.195 3.451 1.00 91.31 96 SER A O 1
ATOM 713 N N . GLY A 1 97 ? 14.498 0.020 1.566 1.00 90.44 97 GLY A N 1
ATOM 714 C CA . GLY A 1 97 ? 15.294 -0.884 0.727 1.00 90.44 97 GLY A CA 1
ATOM 715 C C . GLY A 1 97 ? 14.544 -2.102 0.167 1.00 90.44 97 GLY A C 1
ATOM 716 O O . GLY A 1 97 ? 15.121 -2.824 -0.641 1.00 90.44 97 GLY A O 1
ATOM 717 N N . ALA A 1 98 ? 13.277 -2.322 0.533 1.00 95.06 98 ALA A N 1
ATOM 718 C CA . ALA A 1 98 ? 12.471 -3.435 0.033 1.00 95.06 98 ALA A CA 1
ATOM 719 C C . ALA A 1 98 ? 11.767 -3.082 -1.288 1.00 95.06 98 ALA A C 1
ATOM 721 O O . ALA A 1 98 ? 10.588 -2.723 -1.313 1.00 95.06 98 ALA A O 1
ATOM 722 N N . THR A 1 99 ? 12.509 -3.168 -2.392 1.00 95.81 99 THR A N 1
ATOM 723 C CA . THR A 1 99 ? 11.968 -3.168 -3.762 1.00 95.81 99 THR A CA 1
ATOM 724 C C . THR A 1 99 ? 11.061 -4.380 -4.011 1.00 95.81 99 THR A C 1
ATOM 726 O O . THR A 1 99 ? 10.961 -5.268 -3.164 1.00 95.81 99 THR A O 1
ATOM 729 N N . SER A 1 100 ? 10.357 -4.416 -5.149 1.00 96.88 100 SER A N 1
ATOM 730 C CA . SER A 1 100 ? 9.303 -5.412 -5.416 1.00 96.88 100 SER A CA 1
ATOM 731 C C . SER A 1 100 ? 9.757 -6.866 -5.255 1.00 96.88 100 SER A C 1
ATOM 733 O O . SER A 1 100 ? 9.004 -7.669 -4.711 1.00 96.88 100 SER A O 1
ATOM 735 N N . ASP A 1 101 ? 11.006 -7.192 -5.603 1.00 96.00 101 ASP A N 1
ATOM 736 C CA . ASP A 1 101 ? 11.611 -8.521 -5.437 1.00 96.00 101 ASP A CA 1
ATOM 737 C C . ASP A 1 101 ? 11.550 -9.048 -3.995 1.00 96.00 101 ASP A C 1
ATOM 739 O O . ASP A 1 101 ? 11.425 -10.252 -3.775 1.00 96.00 101 ASP A O 1
ATOM 743 N N . ARG A 1 102 ? 11.579 -8.156 -2.999 1.00 96.81 102 ARG A N 1
ATOM 744 C CA . ARG A 1 102 ? 11.512 -8.522 -1.576 1.00 96.81 102 ARG A CA 1
ATOM 745 C C . ARG A 1 102 ? 10.110 -8.896 -1.111 1.00 96.81 102 ARG A C 1
ATOM 747 O O . ARG A 1 102 ? 9.976 -9.489 -0.043 1.00 96.81 102 ARG A O 1
ATOM 754 N N . TRP A 1 103 ? 9.093 -8.596 -1.909 1.00 97.19 103 TRP A N 1
ATOM 755 C CA . TRP A 1 103 ? 7.685 -8.840 -1.602 1.00 97.19 103 TRP A CA 1
ATOM 756 C C . TRP A 1 103 ? 7.082 -9.987 -2.428 1.00 97.19 103 TRP A C 1
ATOM 758 O O . TRP A 1 103 ? 5.955 -10.389 -2.162 1.00 97.19 103 TRP A O 1
ATOM 768 N N . LEU A 1 104 ? 7.819 -10.547 -3.395 1.00 97.31 104 LEU A N 1
ATOM 769 C CA . LEU A 1 104 ? 7.337 -11.638 -4.256 1.00 97.31 104 LEU A CA 1
ATOM 770 C C . LEU A 1 104 ? 7.144 -12.973 -3.531 1.00 97.31 104 LEU A C 1
ATOM 772 O O . LEU A 1 104 ? 6.350 -13.794 -3.973 1.00 97.31 104 LEU A O 1
ATOM 776 N N . ASN A 1 105 ? 7.899 -13.215 -2.459 1.00 96.75 105 ASN A N 1
ATOM 777 C CA . ASN A 1 105 ? 7.771 -14.422 -1.651 1.00 96.75 105 ASN A CA 1
ATOM 778 C C . ASN A 1 105 ? 7.034 -14.075 -0.348 1.00 96.75 105 ASN A C 1
ATOM 780 O O . ASN A 1 105 ? 7.603 -13.295 0.417 1.00 96.75 105 ASN A O 1
ATOM 784 N N . PRO A 1 106 ? 5.844 -14.640 -0.059 1.00 95.81 106 PRO A N 1
ATOM 785 C CA . PRO A 1 106 ? 5.101 -14.359 1.174 1.00 95.81 106 PRO A CA 1
ATOM 786 C C . PRO A 1 106 ? 5.857 -14.758 2.455 1.00 95.81 106 PRO A C 1
ATOM 788 O O . PRO A 1 106 ? 5.597 -14.191 3.511 1.00 95.81 106 PRO A O 1
ATOM 791 N N . ASP A 1 107 ? 6.848 -15.651 2.364 1.00 96.75 107 ASP A N 1
ATOM 792 C CA . ASP A 1 107 ? 7.698 -16.058 3.494 1.00 96.75 107 ASP A CA 1
ATOM 793 C C . ASP A 1 107 ? 8.928 -15.147 3.690 1.00 96.75 107 ASP A C 1
ATOM 795 O O . ASP A 1 107 ? 9.852 -15.471 4.441 1.00 96.75 107 ASP A O 1
ATOM 799 N N . SER A 1 108 ? 9.011 -14.016 2.980 1.00 96.50 108 SER A N 1
ATOM 800 C CA . SER A 1 108 ? 10.162 -13.118 3.082 1.00 96.50 108 SER A CA 1
ATOM 801 C C . SER A 1 108 ? 10.209 -12.360 4.415 1.00 96.50 108 SER A C 1
ATOM 803 O O . SER A 1 108 ? 9.215 -12.173 5.123 1.00 96.50 108 SER A O 1
ATOM 805 N N . GLU A 1 109 ? 11.390 -11.823 4.731 1.00 96.38 109 GLU A N 1
ATOM 806 C CA . GLU A 1 109 ? 11.558 -10.920 5.874 1.00 96.38 109 GLU A CA 1
ATOM 807 C C . GLU A 1 109 ? 10.666 -9.671 5.755 1.00 96.38 109 GLU A C 1
ATOM 809 O O . GLU A 1 109 ? 10.216 -9.142 6.770 1.00 96.38 109 GLU A O 1
ATOM 814 N N . ALA A 1 110 ? 10.377 -9.206 4.532 1.00 96.56 110 ALA A N 1
ATOM 815 C CA . ALA A 1 110 ? 9.531 -8.035 4.315 1.00 96.56 110 ALA A CA 1
ATOM 816 C C . ALA A 1 110 ? 8.100 -8.286 4.814 1.00 96.56 110 ALA A C 1
ATOM 818 O O . ALA A 1 110 ? 7.578 -7.488 5.593 1.00 96.56 110 ALA A O 1
ATOM 819 N N . TRP A 1 111 ? 7.517 -9.436 4.464 1.00 96.88 111 TRP A N 1
ATOM 820 C CA . TRP A 1 111 ? 6.205 -9.855 4.962 1.00 96.88 111 TRP A CA 1
ATOM 821 C C . TRP A 1 111 ? 6.204 -10.125 6.461 1.00 96.88 111 TRP A C 1
ATOM 823 O O . TRP A 1 111 ? 5.297 -9.682 7.160 1.00 96.88 111 TRP A O 1
ATOM 833 N N . SER A 1 112 ? 7.253 -10.763 6.985 1.00 96.81 112 SER A N 1
ATOM 834 C CA . SER A 1 112 ? 7.388 -10.983 8.431 1.00 96.81 112 SER A CA 1
ATOM 835 C C . SER A 1 112 ? 7.420 -9.663 9.214 1.00 96.81 112 SER A C 1
ATOM 837 O O . SER A 1 112 ? 6.780 -9.529 10.257 1.00 96.81 112 SER A O 1
ATOM 839 N N . ARG A 1 113 ? 8.137 -8.650 8.710 1.00 96.62 113 ARG A N 1
ATOM 840 C CA . ARG A 1 113 ? 8.166 -7.307 9.309 1.00 96.62 113 ARG A CA 1
ATOM 841 C C . ARG A 1 113 ? 6.824 -6.598 9.177 1.00 96.62 113 ARG A C 1
ATOM 843 O O . ARG A 1 113 ? 6.378 -6.013 10.157 1.00 96.62 113 ARG A O 1
ATOM 850 N N . LEU A 1 114 ? 6.172 -6.693 8.019 1.00 96.75 114 LEU A N 1
ATOM 851 C CA . LEU A 1 114 ? 4.833 -6.145 7.807 1.00 96.75 114 LEU A CA 1
ATOM 852 C C . LEU A 1 114 ? 3.827 -6.726 8.808 1.00 96.75 114 LEU A C 1
ATOM 854 O O . LEU A 1 114 ? 3.116 -5.969 9.462 1.00 96.75 114 LEU A O 1
ATOM 858 N N . ALA A 1 115 ? 3.820 -8.050 8.982 1.00 95.56 115 ALA A N 1
ATOM 859 C CA . ALA A 1 115 ? 2.958 -8.736 9.938 1.00 95.56 115 ALA A CA 1
ATOM 860 C C . ALA A 1 115 ? 3.205 -8.259 11.378 1.00 95.56 115 ALA A C 1
ATOM 862 O O . ALA A 1 115 ? 2.253 -8.004 12.111 1.00 95.56 115 ALA A O 1
ATOM 863 N N . ASN A 1 116 ? 4.468 -8.054 11.769 1.00 96.25 116 ASN A N 1
ATOM 864 C CA . ASN A 1 116 ? 4.807 -7.490 13.079 1.00 96.25 116 ASN A CA 1
ATOM 865 C C . ASN A 1 116 ? 4.331 -6.037 13.241 1.00 96.25 116 ASN A C 1
ATOM 867 O O . ASN A 1 116 ? 3.864 -5.669 14.316 1.00 96.25 116 ASN A O 1
ATOM 871 N N . THR A 1 117 ? 4.442 -5.214 12.194 1.00 95.94 117 THR A N 1
ATOM 872 C CA . THR A 1 117 ? 3.980 -3.817 12.203 1.00 95.94 117 THR A CA 1
ATOM 873 C C . THR A 1 117 ? 2.460 -3.717 12.295 1.00 95.94 117 THR A C 1
ATOM 875 O O . THR A 1 117 ? 1.944 -2.874 13.023 1.00 95.94 117 THR A O 1
ATOM 878 N N . VAL A 1 118 ? 1.744 -4.573 11.565 1.00 94.88 118 VAL A N 1
ATOM 879 C CA . VAL A 1 118 ? 0.280 -4.651 11.597 1.00 94.88 118 VAL A CA 1
ATOM 880 C C . VAL A 1 118 ? -0.204 -5.198 12.945 1.00 94.88 118 VAL A C 1
ATOM 882 O O . VAL A 1 118 ? -1.160 -4.682 13.526 1.00 94.88 118 VAL A O 1
ATOM 885 N N . GLY A 1 119 ? 0.476 -6.223 13.465 1.00 93.62 119 GLY A N 1
ATOM 886 C CA . GLY A 1 119 ? 0.208 -6.814 14.769 1.00 93.62 119 GLY A CA 1
ATOM 887 C C . GLY A 1 119 ? -1.267 -7.213 14.948 1.00 93.62 119 GLY A C 1
ATOM 888 O O . GLY A 1 119 ? -1.863 -7.792 14.038 1.00 93.62 119 GLY A O 1
ATOM 889 N N . PRO A 1 120 ? -1.889 -6.912 16.105 1.00 90.88 120 PRO A N 1
ATOM 890 C CA . PRO A 1 120 ? -3.268 -7.312 16.392 1.00 90.88 120 PRO A CA 1
ATOM 891 C C . PRO A 1 120 ? -4.317 -6.583 15.540 1.00 90.88 120 PRO A C 1
ATOM 893 O O . PRO A 1 120 ? -5.476 -6.979 15.544 1.00 90.88 120 PRO A O 1
ATOM 896 N N . SER A 1 121 ? -3.938 -5.536 14.805 1.00 89.94 121 SER A N 1
ATOM 897 C CA . SER A 1 121 ? -4.851 -4.785 13.937 1.00 89.94 121 SER A CA 1
ATOM 898 C C . SER A 1 121 ? -5.021 -5.411 12.552 1.00 89.94 121 SER A C 1
ATOM 900 O O . SER A 1 121 ? -5.703 -4.834 11.710 1.00 89.94 121 SER A O 1
ATOM 902 N N . GLY A 1 122 ? -4.438 -6.588 12.295 1.00 89.62 122 GLY A N 1
ATOM 903 C CA . GLY A 1 122 ? -4.515 -7.246 10.987 1.00 89.62 122 GLY A CA 1
ATOM 904 C C . GLY A 1 122 ? -5.935 -7.485 10.495 1.00 89.62 122 GLY A C 1
ATOM 905 O O . GLY A 1 122 ? -6.209 -7.256 9.323 1.00 89.62 122 GLY A O 1
ATOM 906 N N . LEU A 1 123 ? -6.856 -7.828 11.397 1.00 93.56 123 LEU A N 1
ATOM 907 C CA . LEU A 1 123 ? -8.267 -8.031 11.056 1.00 93.56 123 LEU A CA 1
ATOM 908 C C . LEU A 1 123 ? -9.027 -6.727 10.766 1.00 93.56 123 LEU A C 1
ATOM 910 O O . LEU A 1 123 ? -10.140 -6.772 10.257 1.00 93.56 123 LEU A O 1
ATOM 914 N N . GLN A 1 124 ? -8.434 -5.568 11.061 1.00 96.81 124 GLN A N 1
ATOM 915 C CA . GLN A 1 124 ? -9.027 -4.255 10.805 1.00 96.81 124 GLN A CA 1
ATOM 91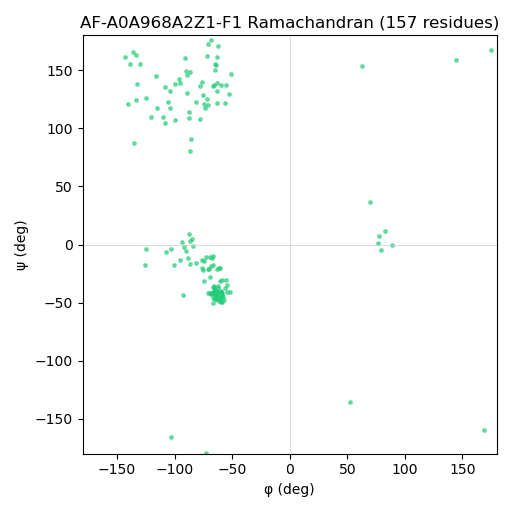6 C C . GLN A 1 124 ? -8.560 -3.655 9.468 1.00 96.81 124 GLN A C 1
ATOM 918 O O . GLN A 1 124 ? -9.146 -2.672 9.006 1.00 96.81 124 GLN A O 1
ATOM 923 N N . VAL A 1 125 ? -7.513 -4.214 8.841 1.00 97.12 125 VAL A N 1
ATOM 924 C CA . VAL A 1 125 ? -6.971 -3.730 7.562 1.00 97.12 125 VAL A CA 1
ATOM 925 C C . VAL A 1 125 ? -7.941 -4.042 6.429 1.00 97.12 125 VAL A C 1
ATOM 927 O O . VAL A 1 125 ? -8.235 -5.197 6.146 1.00 97.12 125 VAL A O 1
ATOM 930 N N . GLN A 1 126 ? -8.408 -2.993 5.754 1.00 97.12 126 GLN A N 1
ATOM 931 C CA . GLN A 1 126 ? -9.361 -3.093 4.640 1.00 97.12 126 GLN A CA 1
ATOM 932 C C . GLN A 1 126 ? -8.851 -2.405 3.371 1.00 97.12 126 GLN A C 1
ATOM 934 O O . GLN A 1 126 ? -9.352 -2.665 2.278 1.00 97.12 126 GLN A O 1
ATOM 939 N N . VAL A 1 127 ? -7.852 -1.526 3.499 1.00 96.88 127 VAL A N 1
ATOM 940 C CA . VAL A 1 127 ? -7.291 -0.757 2.384 1.00 96.88 127 VAL A CA 1
ATOM 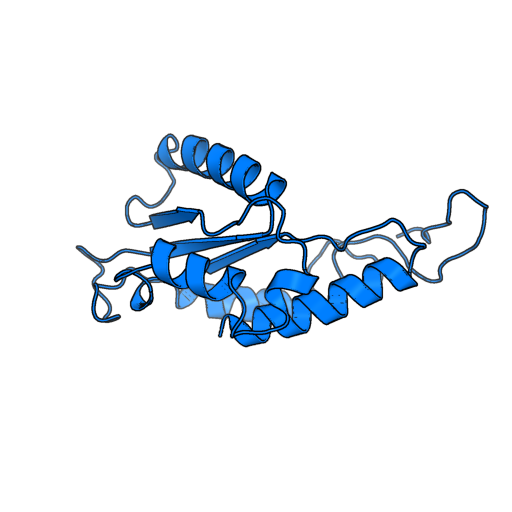941 C C . VAL A 1 127 ? -5.769 -0.834 2.419 1.00 96.88 127 VAL A C 1
ATOM 943 O O . VAL A 1 127 ? -5.158 -0.707 3.480 1.00 96.88 127 VAL A O 1
ATOM 946 N N . ALA A 1 128 ? -5.152 -0.998 1.247 1.00 97.06 128 ALA A N 1
ATOM 947 C CA . ALA A 1 128 ? -3.703 -1.002 1.088 1.00 97.06 128 ALA A CA 1
ATOM 948 C C . ALA A 1 128 ? -3.243 0.037 0.051 1.00 97.06 128 ALA A C 1
ATOM 950 O O . ALA A 1 128 ? -3.668 0.014 -1.104 1.00 97.06 128 ALA A O 1
ATOM 951 N N . TRP A 1 129 ? -2.325 0.915 0.450 1.00 97.94 129 TRP A N 1
ATOM 952 C CA . TRP A 1 129 ? -1.514 1.739 -0.438 1.00 97.94 129 TRP A CA 1
ATOM 953 C C . TRP A 1 129 ? -0.265 0.952 -0.832 1.00 97.94 129 TRP A C 1
ATOM 955 O O . TRP A 1 129 ? 0.661 0.798 -0.036 1.00 97.94 129 TRP A O 1
ATOM 965 N N . VAL A 1 130 ? -0.195 0.512 -2.088 1.00 97.75 130 VAL A N 1
ATOM 966 C CA . VAL A 1 130 ? 0.966 -0.216 -2.619 1.00 97.75 130 VAL A CA 1
ATOM 967 C C . VAL A 1 130 ? 1.775 0.684 -3.547 1.00 97.75 130 VAL A C 1
ATOM 969 O O . VAL A 1 130 ? 1.258 1.183 -4.545 1.00 97.75 130 VAL A O 1
ATOM 972 N N . LYS A 1 131 ? 3.061 0.879 -3.241 1.00 97.06 131 LYS A N 1
ATOM 973 C CA . LYS A 1 131 ? 3.999 1.595 -4.115 1.00 97.06 131 LYS A CA 1
ATOM 974 C C . LYS A 1 131 ? 5.359 0.910 -4.108 1.00 97.06 131 LYS A C 1
ATOM 976 O O . LYS A 1 131 ? 6.015 0.789 -3.080 1.00 97.06 131 LYS A O 1
ATOM 981 N N . LEU A 1 132 ? 5.808 0.482 -5.282 1.00 96.69 132 LEU A N 1
ATOM 982 C CA . LEU A 1 132 ? 7.057 -0.253 -5.437 1.00 96.69 132 LEU A CA 1
ATOM 983 C C . LEU A 1 132 ? 7.777 0.140 -6.720 1.00 96.69 132 LEU A C 1
ATOM 985 O O . LEU A 1 132 ? 7.199 0.688 -7.655 1.00 96.69 132 LEU A O 1
ATOM 989 N N . THR A 1 133 ? 9.060 -0.182 -6.742 1.00 94.56 133 THR A N 1
ATOM 990 C CA . THR A 1 133 ? 9.890 -0.212 -7.940 1.00 94.56 133 THR A CA 1
ATOM 991 C C . THR A 1 133 ? 10.742 -1.472 -7.893 1.00 94.56 133 THR A C 1
ATOM 993 O O . THR A 1 133 ? 10.884 -2.099 -6.840 1.00 94.56 133 THR A O 1
ATOM 996 N N . GLN A 1 134 ? 11.341 -1.812 -9.022 1.00 93.75 134 GLN A N 1
ATOM 997 C CA . GLN A 1 134 ? 12.387 -2.820 -9.093 1.00 93.75 134 GLN A CA 1
ATOM 998 C C . GLN A 1 134 ? 13.765 -2.178 -8.926 1.00 93.75 134 GLN A C 1
ATOM 1000 O O . GLN A 1 134 ? 13.954 -0.984 -9.171 1.00 93.75 134 GLN A O 1
ATOM 1005 N N . VAL A 1 135 ? 14.752 -2.997 -8.571 1.00 87.69 135 VAL A N 1
ATOM 1006 C CA . VAL A 1 135 ? 16.160 -2.606 -8.683 1.00 87.69 135 VAL A CA 1
ATOM 1007 C C . VAL A 1 135 ? 16.556 -2.400 -10.147 1.00 87.69 135 VAL A C 1
ATOM 1009 O O . VAL A 1 135 ? 15.979 -3.017 -11.048 1.00 87.69 135 VAL A O 1
ATOM 1012 N N . GLN A 1 136 ? 17.5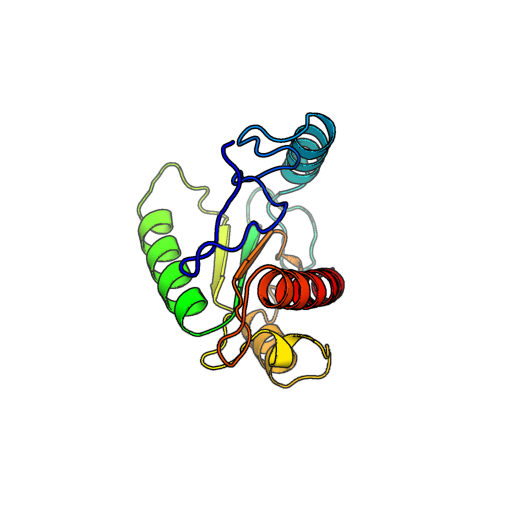94 -1.581 -10.346 1.00 85.44 136 GLN A N 1
ATOM 1013 C CA . GLN A 1 136 ? 18.217 -1.272 -11.638 1.00 85.44 136 GLN A CA 1
ATOM 1014 C C . GLN A 1 136 ? 17.289 -0.576 -12.651 1.00 85.44 136 GLN A C 1
ATOM 1016 O O . GLN A 1 136 ? 16.063 -0.699 -12.622 1.00 85.44 136 GLN A O 1
ATOM 1021 N N . GLY A 1 137 ? 17.901 0.181 -13.562 1.00 83.81 137 GLY A N 1
ATOM 1022 C CA . GLY A 1 137 ? 17.197 0.776 -14.695 1.00 83.81 137 GLY A CA 1
ATOM 1023 C C . GLY A 1 137 ? 16.723 -0.278 -15.697 1.00 83.81 137 GLY A C 1
ATOM 1024 O O . GLY A 1 137 ? 16.988 -1.473 -15.562 1.00 83.81 137 GLY A O 1
ATOM 1025 N N . GLY A 1 138 ? 16.007 0.173 -16.714 1.00 87.62 138 GLY A N 1
ATOM 1026 C CA . GLY A 1 138 ? 15.555 -0.666 -17.809 1.00 87.62 138 GLY A CA 1
ATOM 1027 C C . GLY A 1 138 ? 14.647 0.118 -18.736 1.00 87.62 138 GLY A C 1
ATOM 1028 O O . GLY A 1 138 ? 14.179 1.205 -18.395 1.00 87.62 138 GLY A O 1
ATOM 1029 N N . ASP A 1 139 ? 14.395 -0.469 -19.892 1.00 89.94 139 ASP A N 1
ATOM 1030 C CA . ASP A 1 139 ? 13.659 0.183 -20.957 1.00 89.94 139 ASP A CA 1
ATOM 1031 C C . ASP A 1 139 ? 12.153 -0.053 -20.845 1.00 89.94 139 ASP A C 1
ATOM 1033 O O . ASP A 1 139 ? 11.679 -1.114 -20.426 1.00 89.94 139 ASP A O 1
ATOM 1037 N N . PHE A 1 140 ? 11.386 0.955 -21.244 1.00 89.69 140 PHE A N 1
ATOM 1038 C CA . PHE A 1 140 ? 9.964 0.792 -21.503 1.00 89.69 140 PHE A CA 1
ATOM 1039 C C . PHE A 1 140 ? 9.765 0.080 -22.858 1.00 89.69 140 PHE A C 1
ATOM 1041 O O . PHE A 1 140 ? 10.458 0.433 -23.816 1.00 89.69 140 PHE A O 1
ATOM 1048 N N . PRO A 1 141 ? 8.804 -0.859 -22.981 1.00 91.06 141 PRO A N 1
ATOM 1049 C CA . PRO A 1 141 ? 7.810 -1.260 -21.975 1.00 91.06 141 PRO A CA 1
ATOM 1050 C C . PRO A 1 141 ? 8.253 -2.379 -21.025 1.00 91.06 141 PRO A C 1
ATOM 1052 O O . PRO A 1 141 ? 7.576 -2.620 -20.025 1.00 91.06 141 PRO A O 1
ATOM 1055 N N . GLN A 1 142 ? 9.362 -3.066 -21.304 1.00 91.75 142 GLN A N 1
ATOM 1056 C CA . GLN A 1 142 ? 9.726 -4.318 -20.631 1.00 91.75 142 GLN A CA 1
ATOM 1057 C C . GLN A 1 142 ? 9.856 -4.136 -19.115 1.00 91.75 142 GLN A C 1
ATOM 1059 O O . GLN A 1 142 ? 9.350 -4.951 -18.342 1.00 91.75 142 GLN A O 1
ATOM 1064 N N . LYS A 1 143 ? 10.469 -3.032 -18.672 1.00 92.56 143 LYS A N 1
ATOM 1065 C CA . LYS A 1 143 ? 10.632 -2.732 -17.246 1.00 92.56 143 LYS A CA 1
ATOM 1066 C C . LYS A 1 143 ? 9.296 -2.481 -16.543 1.00 92.56 143 LYS A C 1
ATOM 1068 O O . LYS A 1 143 ? 9.086 -2.966 -15.434 1.00 92.56 143 LYS A O 1
ATOM 1073 N N . ALA A 1 144 ? 8.377 -1.774 -17.200 1.00 92.44 144 ALA A N 1
ATOM 1074 C CA . ALA A 1 144 ? 7.045 -1.506 -16.662 1.00 92.44 144 ALA A CA 1
ATOM 1075 C C . ALA A 1 144 ? 6.204 -2.788 -16.574 1.00 92.44 144 ALA A C 1
ATOM 1077 O O . ALA A 1 144 ? 5.551 -3.024 -15.562 1.00 92.44 144 ALA A O 1
ATOM 1078 N N . GLN A 1 145 ? 6.271 -3.648 -17.593 1.00 93.88 145 GLN A N 1
ATOM 1079 C CA . GLN A 1 145 ? 5.582 -4.941 -17.606 1.00 93.88 145 GLN A CA 1
ATOM 1080 C C . GLN A 1 145 ? 6.126 -5.900 -16.540 1.00 93.88 145 GLN A C 1
ATOM 1082 O O . GLN A 1 145 ? 5.354 -6.612 -15.902 1.00 93.88 145 GLN A O 1
ATOM 1087 N N . SER A 1 146 ? 7.441 -5.895 -16.304 1.00 96.06 146 SER A N 1
ATOM 1088 C CA . SER A 1 146 ? 8.042 -6.692 -15.233 1.00 96.06 146 SER A CA 1
ATOM 1089 C C . SER A 1 146 ? 7.566 -6.226 -13.855 1.00 96.06 146 SER A C 1
ATOM 1091 O O . SER A 1 146 ? 7.097 -7.046 -13.071 1.00 96.06 146 SER A O 1
ATOM 1093 N N . LEU A 1 147 ? 7.574 -4.914 -13.589 1.00 96.75 147 LEU A N 1
ATOM 1094 C CA . LEU A 1 147 ? 7.021 -4.374 -12.344 1.00 96.75 147 LEU A CA 1
ATOM 1095 C C . LEU A 1 147 ? 5.515 -4.658 -12.213 1.00 96.75 147 LEU A C 1
ATOM 1097 O O . LEU A 1 147 ? 5.045 -4.961 -11.121 1.00 96.75 147 LEU A O 1
ATOM 1101 N N . GLN A 1 148 ? 4.752 -4.602 -13.308 1.00 95.94 148 GLN A N 1
ATOM 1102 C CA . GLN A 1 148 ? 3.337 -4.975 -13.304 1.00 95.94 148 GLN A CA 1
ATOM 1103 C C . GLN A 1 148 ? 3.140 -6.434 -12.864 1.00 95.94 148 GLN A C 1
ATOM 1105 O O . GLN A 1 148 ? 2.257 -6.702 -12.052 1.00 95.94 148 GLN A O 1
ATOM 1110 N N . ALA A 1 149 ? 3.946 -7.368 -13.376 1.00 97.75 149 ALA A N 1
ATOM 1111 C CA . ALA A 1 149 ? 3.875 -8.777 -12.988 1.00 97.75 149 ALA A CA 1
ATOM 1112 C C . ALA A 1 149 ? 4.182 -8.975 -11.494 1.00 97.75 149 ALA A C 1
ATOM 1114 O O . ALA A 1 149 ? 3.465 -9.712 -10.807 1.00 97.75 149 ALA A O 1
ATOM 1115 N N . ASP A 1 150 ? 5.182 -8.257 -10.975 1.00 97.88 150 ASP A N 1
ATOM 1116 C CA . ASP A 1 150 ? 5.492 -8.271 -9.546 1.00 97.88 150 ASP A CA 1
ATOM 1117 C C . ASP A 1 150 ? 4.306 -7.760 -8.721 1.00 97.88 150 ASP A C 1
ATOM 1119 O O . ASP A 1 150 ? 3.873 -8.417 -7.776 1.00 97.88 150 ASP A O 1
ATOM 1123 N N . LEU A 1 151 ? 3.734 -6.612 -9.102 1.00 97.88 151 LEU A N 1
ATOM 1124 C CA . LEU A 1 151 ? 2.595 -6.014 -8.405 1.00 97.88 151 LEU A CA 1
ATOM 1125 C C . LEU A 1 151 ? 1.378 -6.941 -8.395 1.00 97.88 151 LEU A C 1
ATOM 1127 O O . LEU A 1 151 ? 0.740 -7.060 -7.355 1.00 97.88 151 LEU A O 1
ATOM 1131 N N . VAL A 1 152 ? 1.078 -7.630 -9.503 1.00 97.56 152 VAL A N 1
ATOM 1132 C CA . VAL A 1 152 ? -0.010 -8.625 -9.564 1.00 97.56 152 VAL A CA 1
ATOM 1133 C C . VAL A 1 152 ? 0.205 -9.742 -8.543 1.00 97.56 152 VAL A C 1
ATOM 1135 O O . VAL A 1 152 ? -0.741 -10.123 -7.857 1.00 97.56 152 VAL A O 1
ATOM 1138 N N . THR A 1 153 ? 1.434 -10.237 -8.416 1.00 98.00 153 THR A N 1
ATOM 1139 C CA . THR A 1 153 ? 1.780 -11.283 -7.442 1.00 98.00 153 THR A CA 1
ATOM 1140 C C . THR A 1 153 ? 1.630 -10.763 -6.010 1.00 98.00 153 THR A C 1
ATOM 1142 O O . THR A 1 153 ? 0.966 -11.372 -5.176 1.00 98.00 153 THR A O 1
ATOM 1145 N N . ILE A 1 154 ? 2.159 -9.572 -5.734 1.00 97.94 154 ILE A N 1
ATOM 1146 C CA . ILE A 1 154 ? 2.155 -8.967 -4.397 1.00 97.94 154 ILE A CA 1
ATOM 1147 C C . ILE A 1 154 ? 0.731 -8.667 -3.915 1.00 97.94 154 ILE A C 1
ATOM 1149 O O . ILE A 1 154 ? 0.398 -8.967 -2.770 1.00 97.94 154 ILE A O 1
ATOM 1153 N N . VAL A 1 155 ? -0.147 -8.134 -4.774 1.00 95.75 155 VAL A N 1
ATOM 1154 C CA . VAL A 1 155 ? -1.547 -7.880 -4.381 1.00 95.75 155 VAL A CA 1
ATOM 1155 C C . VAL A 1 155 ? -2.352 -9.164 -4.191 1.00 95.75 155 VAL A C 1
ATOM 1157 O O . VAL A 1 155 ? -3.377 -9.131 -3.520 1.00 95.75 155 VAL A O 1
ATOM 1160 N N . GLN A 1 156 ? -1.927 -10.292 -4.768 1.00 96.12 156 GLN A N 1
ATOM 1161 C CA . GLN A 1 156 ? -2.532 -11.594 -4.479 1.00 96.12 156 GLN A CA 1
ATOM 1162 C C . GLN A 1 156 ? -2.123 -12.113 -3.098 1.00 96.12 156 GLN A C 1
ATOM 1164 O O . GLN A 1 156 ? -2.935 -12.768 -2.458 1.00 96.12 156 GLN A O 1
ATOM 1169 N N . HIS A 1 157 ? -0.918 -11.788 -2.622 1.00 94.75 157 HIS A N 1
ATOM 1170 C CA . HIS A 1 157 ? -0.471 -12.111 -1.262 1.00 94.75 157 HIS A CA 1
ATOM 1171 C C . HIS A 1 157 ? -1.085 -11.213 -0.178 1.00 94.75 157 HIS A C 1
ATOM 1173 O O . HIS A 1 157 ? -1.130 -11.616 0.976 1.00 94.75 157 HIS A O 1
ATOM 1179 N N . LEU A 1 158 ? -1.560 -10.014 -0.535 1.00 89.44 158 LEU A N 1
ATOM 1180 C CA . LEU A 1 158 ? -2.278 -9.115 0.383 1.00 89.44 158 LEU A CA 1
ATOM 1181 C C . LEU A 1 158 ? -3.720 -9.556 0.700 1.00 89.44 158 LEU A C 1
ATOM 1183 O O . LEU A 1 158 ? -4.331 -8.961 1.584 1.00 89.44 158 LEU A O 1
ATOM 1187 N N . LYS A 1 159 ? -4.281 -10.500 -0.063 1.00 76.12 159 LYS A N 1
ATOM 1188 C CA . LYS A 1 159 ? -5.678 -10.940 0.060 1.00 76.12 159 LYS A CA 1
ATOM 1189 C C . LYS A 1 159 ? -5.881 -12.008 1.122 1.00 76.12 159 LYS A C 1
ATOM 1191 O O . LYS A 1 159 ? -4.961 -12.832 1.307 1.00 76.12 159 LYS A O 1
#

Nearest PDB structures (foldseek):
  8vuu-assembly1_B  TM=4.782E-01  e=7.764E+00  Homo sapiens
  8hdk-assembly1_B  TM=3.283E-01  e=4.909E+00  Rattus norvegicus

Solvent-accessible surface area (backbone atoms only — not comparable to full-atom values): 9007 Å² total; per-residue (Å²): 80,67,69,45,59,47,97,87,68,51,78,62,90,43,44,49,55,85,32,86,86,19,27,80,63,69,56,68,70,57,48,50,54,51,55,60,56,55,72,69,70,60,28,16,32,72,87,45,46,85,25,88,85,81,20,27,32,21,38,33,34,42,22,17,47,69,40,34,52,52,51,50,54,50,51,56,56,48,74,70,38,88,87,50,69,86,45,56,40,81,39,82,39,26,37,71,83,37,34,42,79,46,48,66,45,78,88,27,72,55,43,54,50,30,52,62,68,46,45,76,47,54,57,20,52,78,44,73,51,77,44,74,49,65,81,75,87,74,54,83,63,62,44,59,53,52,48,49,55,46,48,56,52,35,58,58,68,73,102

Foldseek 3Di:
DDFDADPVRHTFPDADEPDPPNHVDDDPVVVVVVVVLVVPQAFADLVLHGDNPQGAAEEEEEEAPVRLVVLVVVVVVLVVDPVHDPRYDYFYLYYHPDALVQQLDCPHPSVVSSCVSCDSVLSNYSHYDYDHADPDDDDPPVRVVVVVVSVVSNVVSSD

Radius of gyration: 18.17 Å; Cα contacts (8 Å, |Δi|>4): 231; chains: 1; bounding box: 38×34×50 Å

pLDDT: mean 94.48, std 4.95, range [61.53, 98.5]

Secondary structure (DSSP, 8-state):
-PEEEPTTS-EEEEE-SSBTTTBSSPPHHHHHHHHHHHTT---B-TTS-B-TTT-BEEEEEEESHHHHHHHHHHHHHHHH-TTS-TTEEEEE---TT--GGGTSSTTSHHHHHHHHHHGGGGGGEEEEEEE---SS---TTHHHHHHHHHHHHHHHHT-